Protein 3LOD (pdb70)

Structure (mmCIF, N/CA/C/O backbone):
data_3LOD
#
_entry.id   3LOD
#
_cell.length_a   86.734
_cell.length_b   86.734
_cell.length_c   99.801
_cell.angle_alpha   90.00
_cell.angle_beta   90.00
_cell.angle_gamma   120.00
#
_symmetry.space_group_name_H-M   'P 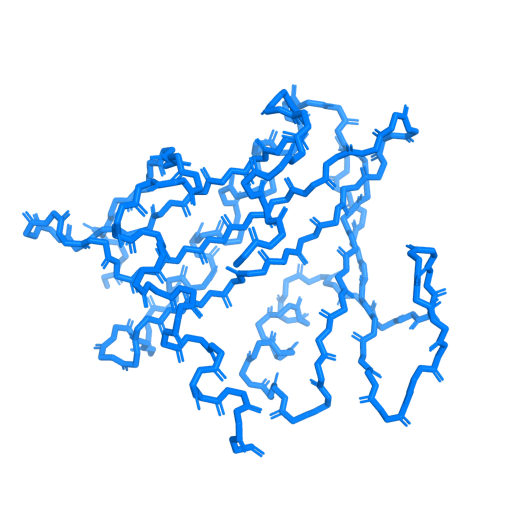61 2 2'
#
loop_
_entity.id
_entity.type
_entity.pdbx_description
1 polymer 'Putative acyl-CoA N-acyltransferase'
2 water water
#
loop_
_atom_site.group_PDB
_atom_site.id
_atom_site.type_symbol
_atom_site.label_atom_id
_atom_site.label_alt_id
_atom_site.label_comp_id
_atom_site.label_asym_id
_atom_site.label_entity_id
_atom_site.label_seq_id
_atom_site.pdbx_PDB_ins_code
_atom_site.Cartn_x
_atom_site.Cartn_y
_atom_site.Cartn_z
_atom_site.occupancy
_atom_site.B_iso_or_equiv
_atom_site.auth_seq_id
_atom_site.auth_comp_id
_atom_site.auth_asym_id
_atom_site.auth_atom_id
_atom_site.pdbx_PDB_model_num
ATOM 1 N N . ASN A 1 1 ? -22.212 22.125 -2.377 1.00 77.36 -1 ASN A N 1
ATOM 2 C CA . ASN A 1 1 ? -21.698 23.354 -3.056 1.00 76.88 -1 ASN A CA 1
ATOM 3 C C . ASN A 1 1 ? -20.218 23.655 -2.679 1.00 74.90 -1 ASN A C 1
ATOM 4 O O . ASN A 1 1 ? -19.870 23.858 -1.495 1.00 75.18 -1 ASN A O 1
ATOM 9 N N . ALA A 1 2 ? -19.361 23.600 -3.706 1.00 71.03 0 ALA A N 1
ATOM 10 C CA . ALA A 1 2 ? -18.116 24.366 -3.752 1.00 66.88 0 ALA A CA 1
ATOM 11 C C . ALA A 1 2 ? -17.997 25.081 -5.140 1.00 63.93 0 ALA A C 1
ATOM 12 O O . ALA A 1 2 ? -16.880 25.309 -5.617 1.00 63.75 0 ALA A O 1
ATOM 14 N N . MET A 1 3 ? -19.152 25.427 -5.762 1.00 59.57 1 MET A N 1
ATOM 15 C CA . MET A 1 3 ? -19.263 26.333 -6.952 1.00 54.88 1 MET A CA 1
ATOM 16 C C . MET A 1 3 ? -19.025 27.848 -6.681 1.00 51.51 1 MET A C 1
ATOM 17 O O . MET A 1 3 ? -19.533 28.735 -7.362 1.00 50.76 1 MET A O 1
ATOM 22 N N . TYR A 1 4 ? -18.249 28.100 -5.642 1.00 47.47 2 TYR A N 1
ATOM 23 C CA . TYR A 1 4 ? -17.476 29.312 -5.440 1.00 43.68 2 TYR A CA 1
ATOM 24 C C . TYR A 1 4 ? -16.262 29.344 -6.370 1.00 42.17 2 TYR A C 1
ATOM 25 O O . TYR A 1 4 ? -15.884 28.327 -6.958 1.00 41.81 2 TYR A O 1
ATOM 34 N N . THR A 1 5 ? -15.599 30.491 -6.448 1.00 39.67 3 THR A N 1
ATOM 35 C CA . THR A 1 5 ? -14.532 30.667 -7.424 1.00 37.26 3 THR A CA 1
ATOM 36 C C . THR A 1 5 ? -13.166 30.911 -6.721 1.00 35.95 3 THR A C 1
ATOM 37 O O . THR A 1 5 ? -13.170 31.328 -5.577 1.00 35.68 3 THR A O 1
ATOM 41 N N . ILE A 1 6 ? -12.022 30.615 -7.360 1.00 33.98 4 ILE A N 1
ATOM 42 C CA . ILE A 1 6 ? -10.667 30.969 -6.824 1.00 32.22 4 ILE A CA 1
ATOM 43 C C . ILE A 1 6 ? -9.840 31.843 -7.763 1.00 31.75 4 ILE A C 1
ATOM 44 O O . ILE A 1 6 ? -9.687 31.523 -8.955 1.00 33.01 4 ILE A O 1
ATOM 49 N N . THR A 1 7 ? -9.284 32.931 -7.255 1.00 30.04 5 THR A N 1
ATOM 50 C CA . THR A 1 7 ? -8.559 33.842 -8.136 1.00 29.10 5 THR A CA 1
ATOM 51 C C . THR A 1 7 ? -7.381 34.392 -7.423 1.00 28.41 5 THR A C 1
ATOM 52 O O . THR A 1 7 ? -7.396 34.456 -6.197 1.00 28.28 5 THR A O 1
ATOM 56 N N . ASP A 1 8 ? -6.400 34.860 -8.181 1.00 27.80 6 ASP A N 1
ATOM 57 C CA . ASP A 1 8 ? -5.299 35.603 -7.603 1.00 28.46 6 ASP A CA 1
ATOM 58 C C . ASP A 1 8 ? -5.870 36.812 -6.852 1.00 27.91 6 ASP A C 1
ATOM 59 O O . ASP A 1 8 ? -6.971 37.264 -7.181 1.00 28.50 6 ASP A O 1
ATOM 64 N N . ILE A 1 9 ? -5.157 37.286 -5.825 1.00 26.96 7 ILE A N 1
ATOM 65 C CA . ILE A 1 9 ? -5.331 38.631 -5.264 1.00 26.57 7 ILE A CA 1
ATOM 66 C C . ILE A 1 9 ? -3.991 39.250 -4.863 1.00 26.98 7 ILE A C 1
ATOM 67 O O . ILE A 1 9 ? -3.087 38.587 -4.352 1.00 26.74 7 ILE A O 1
ATOM 72 N N . ALA A 1 10 ? -3.913 40.555 -5.072 1.00 27.77 8 ALA A N 1
ATOM 73 C CA . ALA A 1 10 ? -2.891 41.416 -4.483 1.00 28.20 8 ALA A CA 1
ATOM 74 C C . ALA 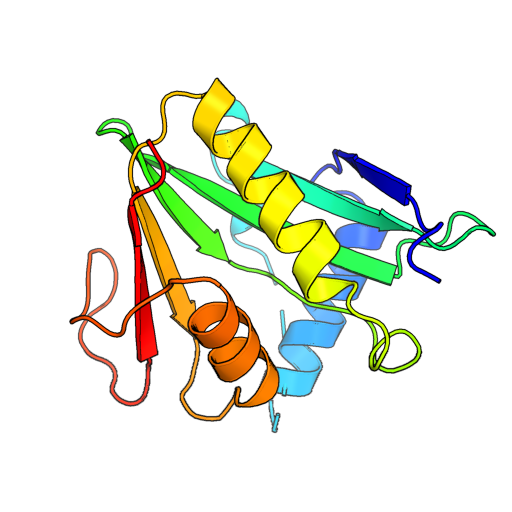A 1 10 ? -3.066 41.384 -2.953 1.00 27.87 8 ALA A C 1
ATOM 75 O O . ALA A 1 10 ? -4.173 41.582 -2.444 1.00 26.99 8 ALA A O 1
ATOM 77 N N . PRO A 1 11 ? -1.986 41.087 -2.214 1.00 28.19 9 PRO A N 1
ATOM 78 C CA . PRO A 1 11 ? -2.047 41.249 -0.759 1.00 28.24 9 PRO A CA 1
ATOM 79 C C . PRO A 1 11 ? -2.344 42.713 -0.349 1.00 29.03 9 PRO A C 1
ATOM 80 O O . PRO A 1 11 ? -2.500 43.000 0.832 1.00 29.56 9 PRO A O 1
ATOM 84 N N . THR A 1 12 ? -2.408 43.630 -1.312 1.00 29.33 10 THR A N 1
ATOM 85 C CA . THR A 1 12 ? -2.660 45.028 -0.990 1.00 29.96 10 THR A CA 1
ATOM 86 C C . THR A 1 12 ? -4.100 45.455 -1.296 1.00 29.80 10 THR A C 1
ATOM 87 O O . THR A 1 12 ? -4.570 46.483 -0.815 1.00 29.41 10 THR A O 1
ATOM 91 N N . ASP A 1 13 ? -4.775 44.639 -2.101 1.00 29.83 11 ASP A N 1
ATOM 92 C CA . ASP A 1 13 ? -6.224 44.655 -2.256 1.00 29.91 11 ASP A CA 1
ATOM 93 C C . ASP A 1 13 ? -6.939 44.867 -0.883 1.00 29.22 11 ASP A C 1
ATOM 94 O O . ASP A 1 13 ? -6.687 44.118 0.130 1.00 28.86 11 ASP A O 1
ATOM 99 N N . ALA A 1 14 ? -7.822 45.882 -0.843 1.00 27.38 12 ALA A N 1
ATOM 100 C CA . ALA A 1 14 ? -8.659 46.115 0.343 1.00 26.06 12 ALA A CA 1
ATOM 101 C C . ALA A 1 14 ? -9.442 44.870 0.823 1.00 25.38 12 ALA A C 1
ATOM 102 O O . ALA A 1 14 ? -9.677 44.657 2.029 1.00 24.38 12 ALA A O 1
ATOM 104 N N . GLU A 1 15 ? -9.865 44.048 -0.120 1.00 25.16 13 GLU A N 1
ATOM 105 C CA . GLU A 1 15 ? -10.610 42.853 0.225 1.00 25.98 13 GLU A CA 1
ATOM 106 C C . GLU A 1 15 ? -9.730 41.835 0.971 1.00 25.23 13 GLU A C 1
ATOM 107 O O . GLU A 1 15 ? -10.221 41.096 1.846 1.00 25.53 13 GLU A O 1
ATOM 113 N N . PHE A 1 16 ? -8.435 41.813 0.641 1.00 24.08 14 PHE A N 1
ATOM 114 C CA . PHE A 1 16 ? -7.492 40.860 1.255 1.00 22.52 14 PHE A CA 1
ATOM 115 C C . PHE A 1 16 ? -7.223 41.310 2.657 1.00 21.84 14 PHE A C 1
ATOM 116 O O . PHE A 1 16 ? -7.321 40.522 3.622 1.00 20.85 14 PHE A O 1
ATOM 124 N N . ILE A 1 17 ? -6.930 42.609 2.747 1.00 20.62 15 ILE A N 1
ATOM 125 C CA . ILE A 1 17 ? -6.686 43.246 4.009 1.00 19.28 15 ILE A CA 1
ATOM 126 C C . ILE A 1 17 ? -7.854 43.033 4.938 1.00 18.77 15 ILE A C 1
ATOM 127 O O . ILE A 1 17 ? -7.643 42.739 6.112 1.00 19.56 15 ILE A O 1
ATOM 132 N N . ALA A 1 18 ? -9.070 43.075 4.425 1.00 17.62 16 ALA A N 1
ATOM 133 C CA . ALA A 1 18 ? -10.258 42.886 5.304 1.00 17.34 16 ALA A CA 1
ATOM 134 C C . ALA A 1 18 ? -10.374 41.482 5.883 1.00 17.82 16 ALA A C 1
ATOM 135 O O . ALA A 1 18 ? -10.650 41.304 7.105 1.00 18.24 16 ALA A O 1
ATOM 137 N N . LEU A 1 19 ? -10.131 40.463 5.055 1.00 17.95 17 LEU A N 1
ATOM 138 C CA . LEU A 1 19 ? -10.118 39.064 5.567 1.00 17.37 17 LEU A CA 1
ATOM 139 C C . LEU A 1 19 ? -9.007 38.819 6.628 1.00 17.98 17 LEU A C 1
ATOM 140 O O . LEU A 1 19 ? -9.256 38.357 7.724 1.00 18.37 17 LEU A O 1
ATOM 145 N N . ILE A 1 20 ? -7.796 39.199 6.282 1.00 17.82 18 ILE A N 1
ATOM 146 C CA . ILE A 1 20 ? -6.667 39.234 7.163 1.00 19.09 18 ILE A CA 1
ATOM 147 C C . ILE A 1 20 ? -6.970 39.962 8.497 1.00 19.03 18 ILE A C 1
ATOM 148 O O . ILE A 1 20 ? -6.712 39.434 9.573 1.00 18.71 18 ILE A O 1
ATOM 153 N N . ALA A 1 21 ? -7.526 41.166 8.422 1.00 19.01 19 ALA A N 1
ATOM 154 C CA . ALA A 1 21 ? -7.911 41.914 9.619 1.00 18.23 19 ALA A CA 1
ATOM 155 C C . ALA A 1 21 ? -8.906 41.101 10.465 1.00 18.67 19 ALA A C 1
ATOM 156 O O . ALA A 1 21 ? -8.731 41.002 11.698 1.00 18.64 19 ALA A O 1
ATOM 158 N N . ALA A 1 22 ? -9.921 40.516 9.827 1.00 18.72 20 ALA A N 1
ATOM 159 C CA . ALA A 1 22 ? -10.893 39.662 10.550 1.00 20.41 20 ALA A CA 1
ATOM 160 C C . ALA A 1 22 ? -10.177 38.440 11.168 1.00 22.09 20 ALA A C 1
ATOM 161 O O . ALA A 1 22 ? -10.461 38.078 12.304 1.00 23.60 20 ALA A O 1
ATOM 163 N N . LEU A 1 23 ? -9.289 37.797 10.413 1.00 23.45 21 LEU A N 1
ATOM 164 C CA . LEU A 1 23 ? -8.458 36.687 10.930 1.00 26.73 21 LEU A CA 1
ATOM 165 C C . LEU A 1 23 ? -7.776 37.113 12.229 1.00 29.92 21 LEU A C 1
ATOM 166 O O . LEU A 1 23 ? -7.918 36.418 13.240 1.00 31.51 21 LEU A O 1
ATOM 171 N N . ASP A 1 24 ? -7.067 38.252 12.200 1.00 31.72 22 ASP A N 1
ATOM 172 C CA . ASP A 1 24 ? -6.286 38.717 13.313 1.00 34.51 22 ASP A CA 1
ATOM 173 C C . ASP A 1 24 ? -7.181 39.133 14.465 1.00 36.46 22 ASP A C 1
ATOM 174 O O . ASP A 1 24 ? -6.749 39.032 15.628 1.00 35.82 22 ASP A O 1
ATOM 179 N N . ALA A 1 25 ? -8.392 39.620 14.149 1.00 38.89 23 ALA A N 1
ATOM 180 C CA . ALA A 1 25 ? -9.337 40.076 15.195 1.00 42.67 23 ALA A CA 1
ATOM 181 C C . ALA A 1 25 ? -9.868 38.870 15.937 1.00 45.54 23 ALA A C 1
ATOM 182 O O . ALA A 1 25 ? -9.989 38.899 17.165 1.00 46.07 23 ALA A O 1
ATOM 184 N N . TRP A 1 26 ? -10.173 37.811 15.193 1.00 49.21 24 TRP A N 1
ATOM 185 C CA . TRP A 1 26 ? -10.412 36.540 15.831 1.00 53.68 24 TRP A CA 1
ATOM 186 C C . TRP A 1 26 ? -9.192 35.957 16.648 1.00 55.77 24 TRP A C 1
ATOM 187 O O . TRP A 1 26 ? -9.329 35.748 17.868 1.00 55.98 24 TRP A O 1
ATOM 198 N N . GLN A 1 27 ? -8.017 35.734 16.048 1.00 58.05 25 GLN A N 1
ATOM 199 C CA . GLN A 1 27 ? -6.823 35.316 16.859 1.00 60.87 25 GLN A CA 1
ATOM 200 C C . GLN A 1 27 ? -6.578 36.065 18.193 1.00 63.90 25 GLN A C 1
ATOM 201 O O . GLN A 1 27 ? -5.707 35.666 18.962 1.00 64.67 25 GLN A O 1
ATOM 207 N N . GLU A 1 28 ? -7.311 37.156 18.445 1.00 67.72 26 GLU A N 1
ATOM 208 C CA . GLU A 1 28 ? -7.200 37.950 19.694 1.00 71.26 26 GLU A CA 1
ATOM 209 C C . GLU A 1 28 ? -7.932 37.249 20.864 1.00 73.44 26 GLU A C 1
ATOM 210 O O . GLU A 1 28 ? -7.635 37.519 22.044 1.00 73.66 26 GLU A O 1
ATOM 216 N N . THR A 1 29 ? -8.897 36.375 20.509 1.00 76.34 27 THR A N 1
ATOM 217 C CA . THR A 1 29 ? -9.372 35.238 21.362 1.00 78.21 27 THR A CA 1
ATOM 218 C C . THR A 1 29 ? -8.277 34.115 21.427 1.00 79.46 27 THR A C 1
ATOM 219 O O . THR A 1 29 ? -7.590 33.899 22.449 1.00 80.75 27 THR A O 1
ATOM 223 N N . LEU A 1 39 ? -0.516 43.201 7.655 1.00 84.31 37 LEU A N 1
ATOM 224 C CA . LEU A 1 39 ? 0.704 44.026 7.531 1.00 84.36 37 LEU A CA 1
ATOM 225 C C . LEU A 1 39 ? 1.895 43.382 6.663 1.00 83.09 37 LEU A C 1
ATOM 226 O O . LEU A 1 39 ? 2.036 43.704 5.444 1.00 83.13 37 LEU A O 1
ATOM 231 N N . ASP A 1 40 ? 2.700 42.472 7.260 1.00 80.34 38 ASP A N 1
ATOM 232 C CA . ASP A 1 40 ? 3.969 41.965 6.636 1.00 77.52 38 ASP A CA 1
ATOM 233 C C . ASP A 1 40 ? 3.928 41.438 5.157 1.00 73.90 38 ASP A C 1
ATOM 234 O O . ASP A 1 40 ? 4.925 41.550 4.459 1.00 74.44 38 ASP A O 1
ATOM 239 N N . LEU A 1 41 ? 2.836 40.877 4.654 1.00 68.97 39 LEU A N 1
ATOM 240 C CA . LEU A 1 41 ? 2.923 40.300 3.296 1.00 63.91 39 LEU A CA 1
ATOM 241 C C . LEU A 1 41 ? 3.147 41.308 2.177 1.00 61.38 39 LEU A C 1
ATOM 242 O O . LEU A 1 41 ? 3.671 40.964 1.122 1.00 60.73 39 LEU A O 1
ATOM 247 N N . SER A 1 42 ? 2.740 42.549 2.402 1.00 58.57 40 SER A N 1
ATOM 248 C CA . SER A 1 42 ? 2.812 43.570 1.363 1.00 55.53 40 SER A CA 1
ATOM 249 C C . SER A 1 42 ? 4.239 43.969 1.024 1.00 53.64 40 SER A C 1
ATOM 250 O O . SER A 1 42 ? 4.507 44.319 -0.117 1.00 52.90 40 SER A O 1
ATOM 253 N N . GLN A 1 43 ? 5.147 43.891 2.002 1.00 51.57 41 GLN A N 1
ATOM 254 C CA . GLN A 1 43 ? 6.548 44.354 1.854 1.00 49.84 41 GLN A CA 1
ATOM 255 C C . GLN A 1 43 ? 7.396 43.485 0.957 1.00 48.80 41 GLN A C 1
ATOM 256 O O . GLN A 1 43 ? 8.292 43.974 0.280 1.00 48.99 41 GLN A O 1
ATOM 262 N N . LEU A 1 44 ? 7.136 42.183 0.989 1.00 47.63 42 LEU A N 1
ATOM 263 C CA . LEU A 1 44 ? 8.036 41.190 0.409 1.00 46.26 42 LEU A CA 1
ATOM 264 C C . LEU A 1 44 ? 8.149 41.324 -1.102 1.00 45.46 42 LEU A C 1
ATOM 265 O O . LEU A 1 44 ? 7.217 41.814 -1.758 1.00 45.30 42 LEU A O 1
ATOM 270 N N . PRO A 1 45 ? 9.305 40.918 -1.658 1.00 44.57 43 PRO A N 1
ATOM 271 C CA . PRO A 1 45 ? 9.370 40.701 -3.114 1.00 44.00 43 PRO A CA 1
ATOM 272 C C . PRO A 1 45 ? 8.155 39.880 -3.645 1.00 43.25 43 PRO A C 1
ATOM 273 O O . PRO A 1 45 ? 7.951 38.724 -3.256 1.00 43.55 43 PRO A O 1
ATOM 277 N N . PRO A 1 46 ? 7.337 40.497 -4.509 1.00 42.44 44 PRO A N 1
ATOM 278 C CA . PRO A 1 46 ? 6.066 39.997 -5.063 1.00 41.61 44 PRO A CA 1
ATOM 279 C C . PRO A 1 46 ? 6.117 38.690 -5.860 1.00 40.71 44 PRO A C 1
ATOM 280 O O . PRO A 1 46 ? 5.117 37.991 -5.923 1.00 40.70 44 PRO A O 1
ATOM 284 N N . GLN A 1 47 ? 7.243 38.380 -6.499 1.00 39.77 45 GLN A N 1
ATOM 285 C CA . GLN A 1 47 ? 7.422 37.083 -7.147 1.00 38.93 45 GLN A CA 1
ATOM 286 C C . GLN A 1 47 ? 7.340 35.987 -6.080 1.00 37.49 45 GLN A C 1
ATOM 287 O O . GLN A 1 47 ? 6.867 34.887 -6.352 1.00 37.35 45 GLN A O 1
ATOM 293 N N . THR A 1 48 ? 7.809 36.302 -4.871 1.00 35.09 46 THR A N 1
ATOM 294 C CA . THR A 1 48 ? 7.972 35.314 -3.842 1.00 32.58 46 THR A CA 1
ATOM 295 C C . THR A 1 48 ? 6.683 35.045 -3.083 1.00 31.41 46 THR A C 1
ATOM 296 O O . THR A 1 48 ? 6.668 34.208 -2.186 1.00 31.87 46 THR A O 1
ATOM 300 N N . VAL A 1 49 ? 5.595 35.716 -3.443 1.00 28.88 47 VAL A N 1
ATOM 301 C CA . VAL A 1 49 ? 4.342 35.528 -2.724 1.00 26.74 47 VAL A CA 1
ATOM 302 C C . VAL A 1 49 ? 3.228 35.026 -3.640 1.00 25.47 47 VAL A C 1
ATOM 303 O O . VAL A 1 49 ? 2.959 35.634 -4.682 1.00 25.10 47 VAL A O 1
ATOM 307 N N . ILE A 1 50 ? 2.608 33.903 -3.275 1.00 23.51 48 ILE A N 1
ATOM 308 C CA . ILE A 1 50 ? 1.368 33.471 -3.915 1.00 21.80 48 ILE A CA 1
ATOM 309 C C . ILE A 1 50 ? 0.237 33.792 -2.957 1.00 22.38 48 ILE A C 1
ATOM 310 O O . ILE A 1 50 ? 0.294 33.429 -1.762 1.00 22.37 48 ILE A O 1
ATOM 315 N N . ALA A 1 51 ? -0.800 34.424 -3.488 1.00 21.63 49 ALA A N 1
ATOM 316 C CA . ALA A 1 51 ? -1.928 34.821 -2.701 1.00 21.72 49 ALA A CA 1
ATOM 317 C C . ALA A 1 51 ? -3.176 34.584 -3.532 1.00 21.94 49 ALA A C 1
ATOM 318 O O . ALA A 1 51 ? -3.257 35.004 -4.708 1.00 22.18 49 ALA A O 1
ATOM 320 N N . LEU A 1 52 ? -4.155 33.944 -2.909 1.00 21.06 50 LEU A N 1
ATOM 321 C CA . LEU A 1 52 ? -5.416 33.561 -3.574 1.00 20.32 50 LEU A CA 1
ATOM 322 C C . LEU A 1 52 ? -6.651 33.918 -2.743 1.00 19.15 50 LEU A C 1
ATOM 323 O O . LEU A 1 52 ? -6.559 34.011 -1.506 1.00 19.05 50 LEU A O 1
ATOM 328 N N . ALA A 1 53 ? -7.799 34.064 -3.405 1.00 18.53 51 ALA A N 1
ATOM 329 C CA . ALA A 1 53 ? -9.092 34.321 -2.709 1.00 18.72 51 ALA A CA 1
ATOM 330 C C . ALA A 1 53 ? -10.177 33.370 -3.171 1.00 19.25 51 ALA A C 1
ATOM 331 O O . ALA A 1 53 ? -10.147 32.913 -4.316 1.00 19.33 51 ALA A O 1
ATOM 333 N N . ILE A 1 54 ? -11.133 33.065 -2.293 1.00 20.58 52 ILE A N 1
ATOM 334 C CA . ILE A 1 54 ? -12.351 32.367 -2.706 1.00 21.79 52 ILE A CA 1
ATOM 335 C C . ILE A 1 54 ? -13.516 33.300 -2.655 1.00 21.98 52 ILE A C 1
ATOM 336 O O . ILE A 1 54 ? -13.733 34.019 -1.671 1.00 23.23 52 ILE A O 1
ATOM 341 N N . ARG A 1 55 ? -14.314 33.234 -3.704 1.00 22.85 53 ARG A N 1
ATOM 342 C CA . ARG A 1 55 ? -15.349 34.192 -3.951 1.00 22.41 53 ARG A CA 1
ATOM 343 C C . ARG A 1 55 ? -16.639 33.454 -4.040 1.00 22.64 53 ARG A C 1
ATOM 344 O O . ARG A 1 55 ? -16.716 32.363 -4.596 1.00 21.24 53 ARG A O 1
ATOM 352 N N . SER A 1 56 ? -17.653 34.074 -3.471 1.00 24.18 54 SER A N 1
ATOM 353 C CA . SER A 1 56 ? -18.994 33.596 -3.571 1.00 26.66 54 SER A CA 1
ATOM 354 C C . SER A 1 56 ? -19.428 33.633 -5.052 1.00 28.31 54 SER A C 1
ATOM 355 O O . SER A 1 56 ? -18.661 34.102 -5.921 1.00 28.19 54 SER A O 1
ATOM 358 N N . PRO A 1 57 ? -20.616 33.074 -5.361 1.00 30.00 55 PRO A N 1
ATOM 359 C CA . PRO A 1 57 ? -21.108 33.342 -6.714 1.00 31.13 55 PRO A CA 1
ATOM 360 C C . PRO A 1 57 ? -21.469 34.829 -6.973 1.00 32.12 55 PRO A C 1
ATOM 361 O O . PRO A 1 57 ? -21.310 35.272 -8.115 1.00 31.54 55 PRO A O 1
ATOM 365 N N . GLN A 1 58 ? -21.881 35.587 -5.937 1.00 33.36 56 GLN A N 1
ATOM 366 C CA . GLN A 1 58 ? -21.977 37.079 -6.034 1.00 34.88 56 GLN A CA 1
ATOM 367 C C . GLN A 1 58 ? -20.663 37.691 -6.543 1.00 35.07 56 GLN A C 1
ATOM 368 O O . GLN A 1 58 ? -20.680 38.569 -7.419 1.00 35.23 56 GLN A O 1
ATOM 374 N N . GLY A 1 59 ? -19.539 37.218 -5.992 1.00 34.82 57 GLY A N 1
ATOM 375 C CA . GLY A 1 59 ? -18.191 37.649 -6.400 1.00 34.46 57 GLY A CA 1
ATOM 376 C C . GLY A 1 59 ? -17.412 38.222 -5.231 1.00 34.41 57 GLY A C 1
ATOM 377 O O . GLY A 1 59 ? -16.266 38.635 -5.384 1.00 34.61 57 GLY A O 1
ATOM 378 N N . GLU A 1 60 ? -18.070 38.233 -4.073 1.00 33.97 58 GLU A N 1
ATOM 379 C CA . GLU A 1 60 ? -17.544 38.603 -2.759 1.00 34.06 58 GLU A CA 1
ATOM 380 C C . GLU A 1 60 ? -16.357 37.688 -2.288 1.00 33.02 58 GLU A C 1
ATOM 381 O O . GLU A 1 60 ? -16.517 36.461 -2.151 1.00 32.89 58 GLU A O 1
ATOM 387 N N . ALA A 1 61 ? -15.177 38.274 -2.042 1.00 31.32 59 ALA A N 1
ATOM 388 C CA . ALA A 1 61 ? -14.065 37.531 -1.433 1.00 29.21 59 ALA A CA 1
ATOM 389 C C . ALA A 1 61 ? -14.476 37.139 -0.035 1.00 29.00 59 ALA A C 1
ATOM 390 O O . ALA A 1 61 ? -14.920 37.953 0.763 1.00 28.97 59 ALA A O 1
ATOM 392 N N . VAL A 1 62 ? -14.325 35.864 0.260 1.00 28.35 60 VAL A N 1
ATOM 393 C CA . VAL A 1 62 ? -15.087 35.247 1.324 1.00 26.38 60 VAL A CA 1
ATOM 394 C C . VAL A 1 62 ? -14.071 34.403 2.098 1.00 25.19 60 VAL A C 1
ATOM 395 O O . VAL A 1 62 ? -14.356 33.894 3.168 1.00 26.07 60 VAL A O 1
ATOM 399 N N . GLY A 1 63 ? -12.860 34.319 1.561 1.00 22.54 61 GLY A N 1
ATOM 400 C CA . GLY A 1 63 ? -11.773 33.541 2.160 1.00 19.90 61 GLY A CA 1
ATOM 401 C C . GLY A 1 63 ? -10.464 33.835 1.427 1.00 18.33 61 GLY A C 1
ATOM 402 O O . GLY A 1 63 ? -10.473 34.371 0.313 1.00 17.81 61 GLY A O 1
ATOM 403 N N . CYS A 1 64 ? -9.325 33.539 2.036 1.00 17.22 62 CYS A N 1
ATOM 404 C CA . CYS A 1 64 ? -8.081 33.732 1.303 1.00 17.69 62 CYS A CA 1
ATOM 405 C C . CYS A 1 64 ? -6.958 32.983 1.925 1.00 17.09 62 CYS A C 1
ATOM 406 O O . CYS A 1 64 ? -7.132 32.435 3.039 1.00 18.31 62 CYS A O 1
ATOM 409 N N . GLY A 1 65 ? -5.801 32.967 1.245 1.00 15.98 63 GLY A N 1
ATOM 410 C CA . GLY A 1 65 ? -4.593 32.399 1.854 1.00 15.16 63 GLY A CA 1
ATOM 411 C C . GLY A 1 65 ? -3.390 32.669 0.977 1.00 16.27 63 GLY A C 1
ATOM 412 O O . GLY A 1 65 ? -3.519 33.166 -0.156 1.00 15.56 63 GLY A O 1
ATOM 413 N N . ALA A 1 66 ? -2.211 32.333 1.487 1.00 16.35 64 ALA A N 1
ATOM 414 C CA . ALA A 1 66 ? -0.991 32.735 0.808 1.00 17.52 64 ALA A CA 1
ATOM 415 C C . ALA A 1 66 ? 0.176 31.824 1.144 1.00 18.27 64 ALA A C 1
ATOM 416 O O . ALA A 1 66 ? 0.200 31.149 2.224 1.00 20.05 64 ALA A O 1
ATOM 418 N N . ILE A 1 67 ? 1.121 31.788 0.215 1.00 17.92 65 ILE A N 1
ATOM 419 C CA . ILE A 1 67 ? 2.327 31.000 0.381 1.00 18.70 65 ILE A CA 1
ATOM 420 C C . ILE A 1 67 ? 3.480 31.905 0.047 1.00 19.10 65 ILE A C 1
ATOM 421 O O . ILE A 1 67 ? 3.476 32.572 -1.003 1.00 20.23 65 ILE A O 1
ATOM 426 N N . VAL A 1 68 ? 4.461 31.924 0.940 1.00 19.91 66 VAL A N 1
ATOM 427 C CA . VAL A 1 68 ? 5.713 32.643 0.732 1.00 19.23 66 VAL A CA 1
ATOM 428 C C . VAL A 1 68 ? 6.761 31.615 0.383 1.00 20.40 66 VAL A C 1
ATOM 429 O O . VAL A 1 68 ? 7.026 30.719 1.211 1.00 20.80 66 VAL A O 1
ATOM 433 N N . LEU A 1 69 ? 7.342 31.735 -0.827 1.00 21.22 67 LEU A N 1
ATOM 434 C CA . LEU A 1 69 ? 8.363 30.815 -1.363 1.00 21.40 67 LEU A CA 1
ATOM 435 C C . LEU A 1 69 ? 9.824 31.216 -1.126 1.00 23.12 67 LEU A C 1
ATOM 436 O O . LEU A 1 69 ? 10.216 32.356 -1.343 1.00 23.80 67 LEU A O 1
ATOM 441 N N . SER A 1 70 ? 10.653 30.238 -0.765 1.00 24.65 68 SER A N 1
ATOM 442 C CA . SER A 1 70 ? 12.044 30.467 -0.466 1.00 25.67 68 SER A CA 1
ATOM 443 C C . SER A 1 70 ? 12.849 30.003 -1.667 1.00 25.78 68 SER A C 1
ATOM 444 O O . SER A 1 70 ? 12.330 29.308 -2.550 1.00 24.65 68 SER A O 1
ATOM 447 N N . GLU A 1 71 ? 14.124 30.363 -1.709 1.00 25.74 69 GLU A N 1
ATOM 448 C CA . GLU A 1 71 ? 14.897 29.971 -2.876 1.00 25.98 69 GLU A CA 1
ATOM 449 C C . GLU A 1 71 ? 15.350 28.496 -2.839 1.00 25.13 69 GLU A C 1
ATOM 450 O O . GLU A 1 71 ? 15.815 27.982 -3.842 1.00 25.01 69 GLU A O 1
ATOM 456 N N . GLU A 1 72 ? 15.167 27.799 -1.721 1.00 24.09 70 GLU A N 1
ATOM 457 C CA . GLU A 1 72 ? 15.458 26.359 -1.734 1.00 23.14 70 GLU A CA 1
ATOM 458 C C . GLU A 1 72 ? 14.238 25.444 -1.983 1.00 22.59 70 GLU A C 1
ATOM 459 O O . GLU A 1 72 ? 14.303 24.234 -1.709 1.00 20.64 70 GLU A O 1
ATOM 465 N N . GLY A 1 73 ? 13.139 26.012 -2.502 1.00 21.71 71 GLY A N 1
ATOM 466 C CA . GLY A 1 73 ? 11.973 25.205 -2.830 1.00 21.75 71 GLY A CA 1
ATOM 467 C C . GLY A 1 73 ? 11.006 24.883 -1.689 1.00 23.64 71 GLY A C 1
ATOM 468 O O . GLY A 1 73 ? 10.027 24.135 -1.905 1.00 25.15 71 GLY A O 1
ATOM 469 N N . PHE A 1 74 ? 11.253 25.410 -0.484 1.00 22.84 72 PHE A N 1
ATOM 470 C CA . PHE A 1 74 ? 10.226 25.436 0.560 1.00 23.43 72 PHE A CA 1
ATOM 471 C C . PHE A 1 74 ? 9.267 26.602 0.323 1.00 23.61 72 PHE A C 1
ATOM 472 O O . PHE A 1 74 ? 9.605 27.572 -0.349 1.00 24.71 72 PHE A O 1
ATOM 480 N N . GLY A 1 75 ? 8.058 26.459 0.836 1.00 22.99 73 GLY A N 1
ATOM 481 C CA . GLY A 1 75 ? 7.015 27.455 0.738 1.00 21.48 73 GLY A CA 1
ATOM 482 C C . GLY A 1 75 ? 6.435 27.514 2.145 1.00 21.11 73 GLY A C 1
ATOM 483 O O . GLY A 1 75 ? 6.290 26.468 2.826 1.00 21.05 73 GLY A O 1
ATOM 484 N N . GLU A 1 76 ? 6.143 28.716 2.626 1.00 19.35 74 GLU A N 1
ATOM 485 C CA . GLU A 1 76 ? 5.441 28.771 3.871 1.00 18.86 74 GLU A CA 1
ATOM 486 C C . GLU A 1 76 ? 4.005 29.232 3.604 1.00 18.85 74 GLU A C 1
ATOM 487 O O . GLU A 1 76 ? 3.802 30.295 2.979 1.00 19.68 74 GLU A O 1
ATOM 493 N N . MET A 1 77 ? 3.041 28.448 4.081 1.00 18.28 75 MET A N 1
ATOM 494 C CA . MET A 1 77 ? 1.577 28.760 4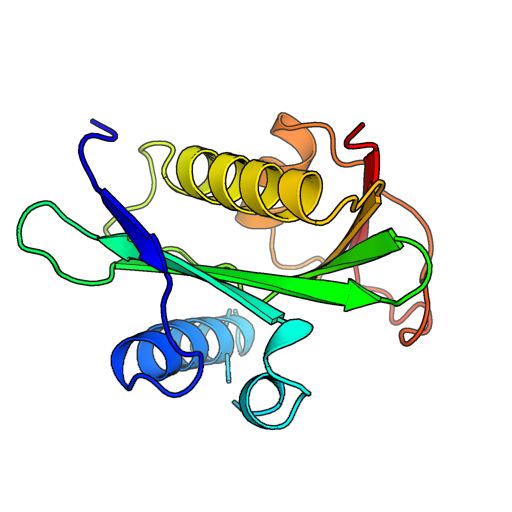.019 1.00 18.46 75 MET A CA 1
ATOM 495 C C . MET A 1 77 ? 1.118 29.582 5.226 1.00 20.04 75 MET A C 1
ATOM 496 O O . MET A 1 77 ? 1.363 29.238 6.411 1.00 19.64 75 MET A O 1
ATOM 501 N N . LYS A 1 78 ? 0.451 30.697 4.933 1.00 20.64 76 LYS A N 1
ATOM 502 C CA . LYS A 1 78 ? 0.054 31.566 6.007 1.00 20.24 76 LYS A CA 1
ATOM 503 C C . LYS A 1 78 ? -1.110 32.410 5.550 1.00 22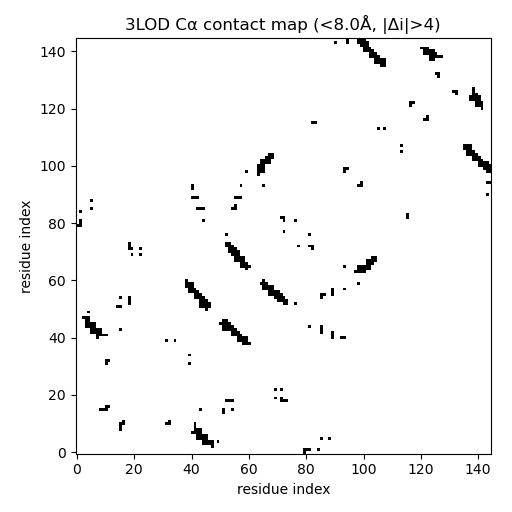.05 76 LYS A C 1
ATOM 504 O O . LYS A 1 78 ? -1.499 32.417 4.337 1.00 21.57 76 LYS A O 1
ATOM 510 N N . ARG A 1 79 ? -1.677 33.102 6.529 1.00 21.92 77 ARG A N 1
ATOM 511 C CA . ARG A 1 79 ? -2.806 33.982 6.316 1.00 22.79 77 ARG A CA 1
ATOM 512 C C . ARG A 1 79 ? -3.984 33.325 5.692 1.00 22.42 77 ARG A C 1
ATOM 513 O O . ARG A 1 79 ? -4.649 33.950 4.880 1.00 24.31 77 ARG A O 1
ATOM 521 N N . VAL A 1 80 ? -4.289 32.105 6.094 1.00 22.45 78 VAL A N 1
ATOM 522 C CA . VAL A 1 80 ? -5.467 31.379 5.628 1.00 22.28 78 VAL A CA 1
ATOM 523 C C . VAL A 1 80 ? -6.677 31.663 6.495 1.00 22.79 78 VAL A C 1
ATOM 524 O O . VAL A 1 80 ? -6.629 31.506 7.731 1.00 25.60 78 VAL A O 1
ATOM 528 N N . TYR A 1 81 ? -7.798 32.009 5.887 1.00 22.10 79 TYR A N 1
ATOM 529 C CA . TYR A 1 81 ? -9.013 32.314 6.654 1.00 19.83 79 TYR A CA 1
ATOM 530 C C . TYR A 1 81 ? -10.181 32.139 5.722 1.00 21.03 79 TYR A C 1
ATOM 531 O O . TYR A 1 81 ? -10.063 32.475 4.520 1.00 21.66 79 TYR A O 1
ATOM 540 N N . ILE A 1 82 ? -11.298 31.647 6.260 1.00 21.27 80 ILE A N 1
ATOM 541 C CA . ILE A 1 82 ? -12.593 31.563 5.560 1.00 20.63 80 ILE A CA 1
ATOM 542 C C . ILE A 1 82 ? -13.602 32.248 6.458 1.00 21.07 80 ILE A C 1
ATOM 543 O O . ILE A 1 82 ? -13.723 31.888 7.655 1.00 18.67 80 ILE A O 1
ATOM 548 N N . ASP A 1 83 ? -14.314 33.241 5.907 1.00 21.92 81 ASP A N 1
ATOM 549 C CA . ASP A 1 83 ? -15.385 33.888 6.624 1.00 23.10 81 ASP A CA 1
ATOM 550 C C . ASP A 1 83 ? -16.390 32.904 7.193 1.00 24.54 81 ASP A C 1
ATOM 551 O O . ASP A 1 83 ? -17.020 32.176 6.433 1.00 24.42 81 ASP A O 1
ATOM 556 N N . PRO A 1 84 ? -16.609 32.941 8.514 1.00 25.86 82 PRO A N 1
ATOM 557 C CA . PRO A 1 84 ? -17.531 32.116 9.314 1.00 26.92 82 PRO A CA 1
ATOM 558 C C . PRO A 1 84 ? -18.873 31.711 8.656 1.00 27.65 82 PRO A C 1
ATOM 559 O O . PRO A 1 84 ? -19.419 30.602 8.922 1.00 27.55 82 PRO A O 1
ATOM 563 N N . GLN A 1 85 ? -19.408 32.577 7.811 1.00 28.03 83 GLN A N 1
ATOM 564 C CA . GLN A 1 85 ? -20.708 32.271 7.235 1.00 28.74 83 GLN A CA 1
ATOM 565 C C . GLN A 1 85 ? -20.577 31.327 6.068 1.00 27.60 83 GLN A C 1
ATOM 566 O O . GLN A 1 85 ? -21.600 30.833 5.579 1.00 27.88 83 GLN A O 1
ATOM 572 N N . HIS A 1 86 ? -19.343 31.056 5.641 1.00 25.20 84 HIS A N 1
ATOM 573 C CA . HIS A 1 86 ? -19.127 30.216 4.478 1.00 24.54 84 HIS A CA 1
ATOM 574 C C . HIS A 1 86 ? -18.474 28.871 4.783 1.00 24.69 84 HIS A C 1
ATOM 575 O O . HIS A 1 86 ? -18.285 28.029 3.891 1.00 25.56 84 HIS A O 1
ATOM 582 N N . ARG A 1 87 ? -18.199 28.655 6.069 1.00 24.09 85 ARG A N 1
ATOM 583 C CA . ARG A 1 87 ? -17.691 27.389 6.584 1.00 23.13 85 ARG A CA 1
ATOM 584 C C . ARG A 1 87 ? -18.733 26.266 6.556 1.00 22.85 85 ARG A C 1
ATOM 585 O O . ARG A 1 87 ? -19.922 26.517 6.321 1.00 23.17 85 ARG A O 1
ATOM 593 N N . GLY A 1 88 ? -18.294 25.029 6.791 1.00 22.07 86 GLY A N 1
ATOM 594 C CA . GLY A 1 88 ? -19.189 23.881 6.821 1.00 21.54 86 GLY A CA 1
ATOM 595 C C . GLY A 1 88 ? -19.383 23.203 5.472 1.00 21.91 86 GLY A C 1
ATOM 596 O O . GLY A 1 88 ? -20.216 22.272 5.348 1.00 21.87 86 GLY A O 1
ATOM 597 N N . GLN A 1 89 ? -18.631 23.664 4.464 1.00 21.98 87 GLN A N 1
ATOM 598 C CA . GLN A 1 89 ? -18.822 23.196 3.078 1.00 22.61 87 GLN A CA 1
ATOM 599 C C . GLN A 1 89 ? -17.544 23.101 2.262 1.00 22.81 87 GLN A C 1
ATOM 600 O O . GLN A 1 89 ? -17.569 23.300 1.039 1.00 23.72 87 GLN A O 1
ATOM 606 N N . GLN A 1 90 ? -16.435 22.808 2.949 1.00 22.43 88 GLN A N 1
ATOM 607 C CA . GLN A 1 90 ? -15.213 22.343 2.309 1.00 22.88 88 GLN A CA 1
ATOM 608 C C . GLN A 1 90 ? -14.438 23.382 1.508 1.00 23.48 88 GLN A C 1
ATOM 609 O O . GLN A 1 90 ? -13.619 23.011 0.694 1.00 24.90 88 GLN A O 1
ATOM 615 N N . LEU A 1 91 ? -14.640 24.667 1.766 1.00 23.65 89 LEU A N 1
ATOM 616 C CA . LEU A 1 91 ? -13.915 25.713 1.040 1.00 23.10 89 LEU A CA 1
ATOM 617 C C . LEU A 1 91 ? -12.440 25.729 1.403 1.00 23.87 89 LEU A C 1
ATOM 618 O O . LEU A 1 91 ? -11.589 26.091 0.569 1.00 23.19 89 LEU A O 1
ATOM 623 N N . GLY A 1 92 ? -12.140 25.402 2.663 1.00 25.37 90 GLY A N 1
ATOM 624 C CA . GLY A 1 92 ? -10.743 25.410 3.127 1.00 26.15 90 GLY A CA 1
ATOM 625 C C . GLY A 1 92 ? -9.973 24.476 2.210 1.00 27.03 90 GLY A C 1
ATOM 626 O O . GLY A 1 92 ? -8.910 24.831 1.651 1.00 28.17 90 GLY A O 1
ATOM 627 N N . GLU A 1 93 ? -10.580 23.312 2.013 1.00 26.64 91 GLU A N 1
ATOM 628 C CA . GLU A 1 93 ? -10.121 22.267 1.115 1.00 27.04 91 GLU A CA 1
ATOM 629 C C . GLU A 1 93 ? -9.915 22.749 -0.281 1.00 26.09 91 GLU A C 1
ATOM 630 O O . GLU A 1 93 ? -8.917 22.429 -0.894 1.00 27.45 91 GLU A O 1
ATOM 636 N N . LYS A 1 94 ? -10.885 23.461 -0.814 1.00 25.20 92 LYS A N 1
ATOM 637 C CA . LYS A 1 94 ? -10.802 23.905 -2.186 1.00 25.42 92 LYS A CA 1
ATOM 638 C C . LYS A 1 94 ? -9.621 24.848 -2.353 1.00 24.25 92 LYS A C 1
ATOM 639 O O . LYS A 1 94 ? -8.796 24.656 -3.258 1.00 24.26 92 LYS A O 1
ATOM 645 N N . LEU A 1 95 ? -9.516 25.797 -1.423 1.00 23.01 93 LEU A N 1
ATOM 646 C CA . LEU A 1 95 ? -8.448 26.803 -1.384 1.00 23.09 93 LEU A CA 1
ATOM 647 C C . LEU A 1 95 ? -7.057 26.194 -1.182 1.00 23.80 93 LEU A C 1
ATOM 648 O O . LEU A 1 95 ? -6.137 26.433 -1.957 1.00 23.53 93 LEU A O 1
ATOM 653 N N . LEU A 1 96 ? -6.912 25.432 -0.111 1.00 24.19 94 LEU A N 1
ATOM 654 C CA . LEU A 1 96 ? -5.695 24.667 0.131 1.00 24.31 94 LEU A CA 1
ATOM 655 C C . LEU A 1 96 ? -5.183 23.948 -1.132 1.00 24.01 94 LEU A C 1
ATOM 656 O O . LEU A 1 96 ? -4.005 24.098 -1.495 1.00 25.42 94 LEU A O 1
ATOM 661 N N . ALA A 1 97 ? -6.046 23.221 -1.841 1.00 22.96 95 ALA A N 1
ATOM 662 C CA . ALA A 1 97 ? -5.602 22.499 -3.051 1.00 21.89 95 ALA A CA 1
ATOM 663 C C . ALA A 1 97 ? -5.118 23.457 -4.120 1.00 21.43 95 ALA A C 1
ATOM 664 O O . ALA A 1 97 ? -4.252 23.138 -4.918 1.00 22.02 95 ALA A O 1
ATOM 666 N N . ALA A 1 98 ? -5.699 24.647 -4.132 1.00 21.23 96 ALA A N 1
ATOM 667 C CA . ALA A 1 98 ? -5.411 25.610 -5.170 1.00 20.04 96 ALA A CA 1
ATOM 668 C C . ALA A 1 98 ? -4.071 26.277 -4.892 1.00 20.18 96 ALA A C 1
ATOM 669 O O . ALA A 1 98 ? -3.343 26.624 -5.846 1.00 20.92 96 ALA A O 1
ATOM 671 N N . LEU A 1 99 ? -3.728 26.451 -3.606 1.00 18.90 97 LEU A N 1
ATOM 672 C CA . LEU A 1 99 ? -2.447 27.040 -3.225 1.00 18.69 97 LEU A CA 1
ATOM 673 C C . LEU A 1 99 ? -1.320 26.028 -3.487 1.00 19.43 97 LEU A C 1
ATOM 674 O O . LEU A 1 99 ? -0.223 26.366 -3.951 1.00 18.47 97 LEU A O 1
ATOM 679 N N . GLU A 1 100 ? -1.603 24.780 -3.162 1.00 19.86 98 GLU A N 1
ATOM 680 C CA . GLU A 1 100 ? -0.681 23.697 -3.479 1.00 20.67 98 GLU A CA 1
ATOM 681 C C . GLU A 1 100 ? -0.460 23.675 -4.978 1.00 20.83 98 GLU A C 1
ATO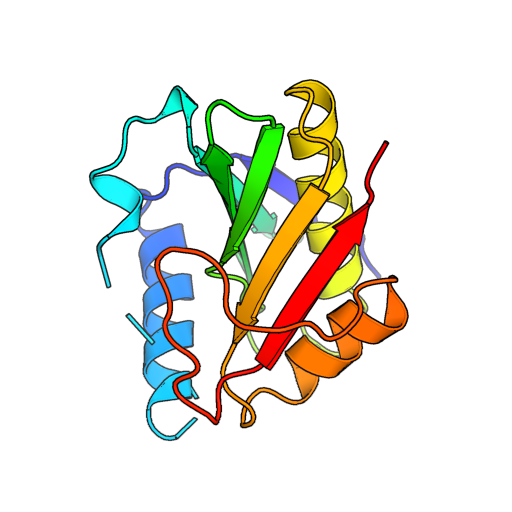M 682 O O . GLU A 1 100 ? 0.698 23.649 -5.458 1.00 20.76 98 GLU A O 1
ATOM 688 N N . ALA A 1 101 ? -1.538 23.710 -5.754 1.00 21.49 99 ALA A N 1
ATOM 689 C CA . ALA A 1 101 ? -1.294 23.618 -7.221 1.00 22.15 99 ALA A CA 1
ATOM 690 C C . ALA A 1 101 ? -0.354 24.761 -7.655 1.00 22.54 99 ALA A C 1
ATOM 691 O O . ALA A 1 101 ? 0.614 24.530 -8.390 1.00 23.52 99 ALA A O 1
ATOM 693 N N . LYS A 1 102 ? -0.585 25.972 -7.149 1.00 22.90 100 LYS A N 1
ATOM 694 C CA . LYS A 1 102 ? 0.249 27.099 -7.552 1.00 23.62 100 LYS A CA 1
ATOM 695 C C . LYS A 1 102 ? 1.691 26.963 -7.067 1.00 23.19 100 LYS A C 1
ATOM 696 O O . LYS A 1 102 ? 2.634 27.425 -7.736 1.00 23.26 100 LYS A O 1
ATOM 702 N N . ALA A 1 103 ? 1.868 26.305 -5.931 1.00 22.74 101 ALA A N 1
ATOM 703 C CA . ALA A 1 103 ? 3.201 26.154 -5.384 1.00 23.14 101 ALA A CA 1
ATOM 704 C C . ALA A 1 103 ? 3.953 25.157 -6.272 1.00 23.28 101 ALA A C 1
ATOM 705 O O . ALA A 1 103 ? 5.095 25.405 -6.661 1.00 24.35 101 ALA A O 1
ATOM 707 N N . ARG A 1 104 ? 3.315 24.068 -6.643 1.00 22.53 102 ARG A N 1
ATOM 708 C CA . ARG A 1 104 ? 3.980 23.184 -7.572 1.00 23.48 102 ARG A CA 1
ATOM 709 C C . ARG A 1 104 ? 4.430 23.889 -8.832 1.00 24.68 102 ARG A C 1
ATOM 710 O O . ARG A 1 104 ? 5.518 23.625 -9.301 1.00 25.75 102 ARG A O 1
ATOM 718 N N . GLN A 1 105 ? 3.636 24.775 -9.412 1.00 25.65 103 GLN A N 1
ATOM 719 C CA . GLN A 1 105 ? 4.055 25.320 -10.711 1.00 27.21 103 GLN A CA 1
ATOM 720 C C . GLN A 1 105 ? 5.303 26.158 -10.543 1.00 26.66 103 GLN A C 1
ATOM 721 O O . GLN A 1 105 ? 5.937 26.551 -11.505 1.00 25.45 103 GLN A O 1
ATOM 727 N N . ARG A 1 106 ? 5.633 26.436 -9.294 1.00 27.20 104 ARG A N 1
ATOM 728 C CA . ARG A 1 106 ? 6.795 27.230 -8.970 1.00 27.91 104 ARG A CA 1
ATOM 729 C C . ARG A 1 106 ? 7.919 26.347 -8.397 1.00 27.52 104 ARG A C 1
ATOM 730 O O . ARG A 1 106 ? 8.871 26.842 -7.774 1.00 27.93 104 ARG A O 1
ATOM 738 N N . ASP A 1 107 ? 7.805 25.040 -8.659 1.00 26.27 105 ASP A N 1
ATOM 739 C CA . ASP A 1 107 ? 8.770 24.017 -8.225 1.00 25.61 105 ASP A CA 1
ATOM 740 C C . ASP A 1 107 ? 8.859 23.825 -6.738 1.00 25.51 105 ASP A C 1
ATOM 741 O O . ASP A 1 107 ? 9.865 23.294 -6.256 1.00 27.07 105 ASP A O 1
ATOM 746 N N . CYS A 1 108 ? 7.853 24.264 -6.004 1.00 24.20 106 CYS A N 1
ATOM 747 C CA . CYS A 1 108 ? 7.944 24.187 -4.581 1.00 22.60 106 CYS A CA 1
ATOM 748 C C . CYS A 1 108 ? 7.781 22.704 -4.240 1.00 22.55 106 CYS A C 1
ATOM 749 O O . CYS A 1 108 ? 6.872 22.048 -4.749 1.00 21.75 106 CYS A O 1
ATOM 752 N N . HIS A 1 109 ? 8.623 22.179 -3.354 1.00 21.36 107 HIS A N 1
ATOM 753 C CA . HIS A 1 109 ? 8.552 20.781 -3.055 1.00 19.78 107 HIS A CA 1
ATOM 754 C C . HIS A 1 109 ? 7.996 20.414 -1.663 1.00 19.83 107 HIS A C 1
ATOM 755 O O . HIS A 1 109 ? 7.603 19.257 -1.419 1.00 19.38 107 HIS A O 1
ATOM 762 N N . THR A 1 110 ? 7.989 21.366 -0.741 1.00 19.27 108 THR A N 1
ATOM 763 C CA . THR A 1 110 ? 7.514 21.097 0.622 1.00 19.29 108 THR A CA 1
ATOM 764 C C . THR A 1 110 ? 6.822 22.362 1.077 1.00 20.43 108 THR A C 1
ATOM 765 O O . THR A 1 110 ? 7.372 23.484 0.905 1.00 19.74 108 THR A O 1
ATOM 769 N N . LEU A 1 111 ? 5.604 22.198 1.611 1.00 21.09 109 LEU A N 1
ATOM 770 C CA . LEU A 1 111 ? 4.902 23.303 2.241 1.00 21.95 109 LEU A CA 1
ATOM 771 C C . LEU A 1 111 ? 4.930 23.155 3.701 1.00 21.87 109 LEU A C 1
ATOM 772 O O . LEU A 1 111 ? 4.598 22.097 4.171 1.00 23.11 109 LEU A O 1
ATOM 777 N N . ARG A 1 112 ? 5.257 24.215 4.424 1.00 21.73 110 ARG A N 1
ATOM 778 C CA . ARG A 1 112 ? 5.182 24.179 5.871 1.00 21.81 110 ARG A CA 1
ATOM 779 C C . ARG A 1 112 ? 4.299 25.273 6.376 1.00 21.65 110 ARG A C 1
ATOM 780 O O . ARG A 1 112 ? 4.125 26.270 5.679 1.00 20.73 110 ARG A O 1
ATOM 788 N N . LEU A 1 113 ? 3.807 25.141 7.618 1.00 21.73 111 LEU A N 1
ATOM 789 C CA . LEU A 1 113 ? 3.042 26.229 8.196 1.00 23.49 111 LEU A CA 1
ATOM 790 C C . LEU A 1 113 ? 3.214 26.237 9.694 1.00 24.50 111 LEU A C 1
ATOM 791 O O . LEU A 1 113 ? 3.498 25.191 10.293 1.00 24.65 111 LEU A O 1
ATOM 796 N N . GLU A 1 114 ? 3.018 27.416 10.285 1.00 25.76 112 GLU A N 1
ATOM 797 C CA . GLU A 1 114 ? 2.884 27.596 11.729 1.00 27.38 112 GLU A CA 1
ATOM 798 C C . GLU A 1 114 ? 1.457 28.149 11.980 1.00 28.22 112 GLU A C 1
ATOM 799 O O . GLU A 1 114 ? 1.055 29.092 11.319 1.00 28.29 112 GLU A O 1
ATOM 805 N N . THR A 1 115 ? 0.693 27.539 12.889 1.00 29.74 113 THR A N 1
ATOM 806 C CA . THR A 1 115 ? -0.446 28.209 13.571 1.00 31.28 113 THR A CA 1
ATOM 807 C C . THR A 1 115 ? -0.452 27.948 15.059 1.00 32.02 113 THR A C 1
ATOM 808 O O . THR A 1 115 ? 0.104 26.953 15.519 1.00 31.92 113 THR A O 1
ATOM 812 N N . GLY A 1 116 ? -1.202 28.777 15.788 1.00 33.59 114 GLY A N 1
ATOM 813 C CA . GLY A 1 116 ? -1.405 28.562 17.220 1.00 34.50 114 GLY A CA 1
ATOM 814 C C . GLY A 1 116 ? -2.176 27.288 17.524 1.00 34.45 114 GLY A C 1
ATOM 815 O O . GLY A 1 116 ? -2.963 26.809 16.686 1.00 32.72 114 GLY A O 1
ATOM 816 N N . ILE A 1 117 ? -1.932 26.741 18.723 1.00 35.42 115 ILE A N 1
ATOM 817 C CA . ILE A 1 117 ? -2.653 25.546 19.178 1.00 36.53 115 ILE A CA 1
ATOM 818 C C . ILE A 1 117 ? -4.117 25.829 19.347 1.00 37.24 115 ILE A C 1
ATOM 819 O O . ILE A 1 117 ? -4.897 24.892 19.344 1.00 38.40 115 ILE A O 1
ATOM 824 N N . HIS A 1 118 ? -4.490 27.093 19.537 1.00 36.64 116 HIS A N 1
ATOM 825 C CA . HIS A 1 118 ? -5.881 27.441 19.627 1.00 37.38 116 HIS A CA 1
ATOM 826 C C . HIS A 1 118 ? -6.667 27.221 18.326 1.00 36.09 116 HIS A C 1
ATOM 827 O O . HIS A 1 118 ? -7.900 27.213 18.357 1.00 36.53 116 HIS A O 1
ATOM 834 N N . GLN A 1 119 ? -5.985 27.054 17.199 1.00 33.76 117 GLN A N 1
ATOM 835 C CA . GLN A 1 119 ? -6.660 27.066 15.908 1.00 32.10 117 GLN A CA 1
ATOM 836 C C . GLN A 1 119 ? -7.056 25.681 15.390 1.00 30.57 117 GLN A C 1
ATOM 837 O O . GLN A 1 119 ? -6.541 25.181 14.367 1.00 30.19 117 GLN A O 1
ATOM 843 N N . HIS A 1 120 ? -8.019 25.111 16.096 1.00 27.69 118 HIS A N 1
ATOM 844 C CA . HIS A 1 120 ? -8.437 23.738 15.933 1.00 26.33 118 HIS A CA 1
ATOM 845 C C . HIS A 1 120 ? -9.022 23.418 14.552 1.00 24.94 118 HIS A C 1
ATOM 846 O O . HIS A 1 120 ? -8.717 22.362 13.970 1.00 24.81 118 HIS A O 1
ATOM 853 N N . ALA A 1 121 ? -9.872 24.295 14.037 1.00 22.89 119 ALA A N 1
ATOM 854 C CA . ALA A 1 121 ? -10.417 24.091 12.694 1.00 21.90 119 ALA A CA 1
ATOM 855 C C . ALA A 1 121 ? -9.306 23.972 11.636 1.00 22.08 119 ALA A C 1
ATOM 856 O O . ALA A 1 121 ? -9.326 23.060 10.789 1.00 23.79 119 ALA A O 1
ATOM 858 N N . ALA A 1 122 ? -8.322 24.857 11.715 1.00 20.67 120 ALA A N 1
ATOM 859 C CA . ALA A 1 122 ? -7.309 24.911 10.704 1.00 20.16 120 ALA A CA 1
ATOM 860 C C . ALA A 1 122 ? -6.491 23.697 10.878 1.00 21.18 120 ALA A C 1
ATOM 861 O O . ALA A 1 122 ? -6.119 23.062 9.909 1.00 21.42 120 ALA A O 1
ATOM 863 N N . ILE A 1 123 ? -6.176 23.376 12.125 1.00 22.04 121 ILE A N 1
ATOM 864 C CA . ILE A 1 123 ? -5.241 22.305 12.367 1.00 22.72 121 ILE A CA 1
ATOM 865 C C . ILE A 1 123 ? -5.829 21.015 11.815 1.00 24.27 121 ILE A C 1
ATOM 866 O O . ILE A 1 123 ? -5.122 20.215 11.197 1.00 25.17 121 ILE A O 1
ATOM 871 N N . ALA A 1 124 ? -7.132 20.815 12.029 1.00 25.63 122 ALA A N 1
ATOM 872 C CA . ALA A 1 124 ? -7.796 19.608 11.527 1.00 25.38 122 ALA A CA 1
ATOM 873 C C . ALA A 1 124 ? -7.880 19.616 10.004 1.00 25.43 122 ALA A C 1
ATOM 874 O O . ALA A 1 124 ? -7.776 18.568 9.387 1.00 25.26 122 ALA A O 1
ATOM 876 N N . LEU A 1 125 ? -8.091 20.782 9.399 1.00 25.28 123 LEU A N 1
ATOM 877 C CA . LEU A 1 125 ? -8.123 20.836 7.944 1.00 25.86 123 LEU A CA 1
ATOM 878 C C . LEU A 1 125 ? -6.766 20.356 7.382 1.00 26.87 123 LEU A C 1
ATOM 879 O O . LEU A 1 125 ? -6.717 19.512 6.489 1.00 28.19 123 LEU A O 1
ATOM 884 N N . TYR A 1 126 ? -5.657 20.830 7.930 1.00 26.77 124 TYR A N 1
ATOM 885 C CA . TYR A 1 126 ? -4.394 20.419 7.378 1.00 27.34 124 TYR A CA 1
ATOM 886 C C . TYR A 1 126 ? -4.164 18.955 7.562 1.00 29.25 124 TYR A C 1
ATOM 887 O O . TYR A 1 126 ? -3.664 18.327 6.640 1.00 31.29 124 TYR A O 1
ATOM 896 N N . THR A 1 127 ? -4.486 18.425 8.744 1.00 30.60 125 THR A N 1
ATOM 897 C CA . THR A 1 127 ? -4.332 16.992 9.074 1.00 31.89 125 THR A CA 1
ATOM 898 C C . THR A 1 127 ? -5.124 16.103 8.120 1.00 33.79 125 THR A C 1
ATOM 899 O O . THR A 1 127 ? -4.616 15.089 7.659 1.00 34.13 125 THR A O 1
ATOM 903 N N . ARG A 1 128 ? -6.365 16.497 7.826 1.00 35.75 126 ARG A N 1
ATOM 904 C CA . ARG A 1 128 ? -7.225 15.802 6.859 1.00 37.26 126 ARG A CA 1
ATOM 905 C C . ARG A 1 128 ? -6.591 15.766 5.463 1.00 37.79 126 ARG A C 1
ATOM 906 O O . ARG A 1 128 ? -6.993 14.948 4.625 1.00 38.96 126 ARG A O 1
ATOM 914 N N . ASN A 1 129 ? -5.609 16.636 5.204 1.00 37.55 127 ASN A N 1
ATOM 915 C CA . ASN A 1 129 ? -4.971 16.692 3.874 1.00 36.78 127 ASN A CA 1
ATOM 916 C C . ASN A 1 129 ? -3.454 16.499 3.850 1.00 36.22 127 ASN A C 1
ATOM 917 O O . ASN A 1 129 ? -2.740 17.073 3.020 1.00 37.44 127 ASN A O 1
ATOM 922 N N . GLY A 1 130 ?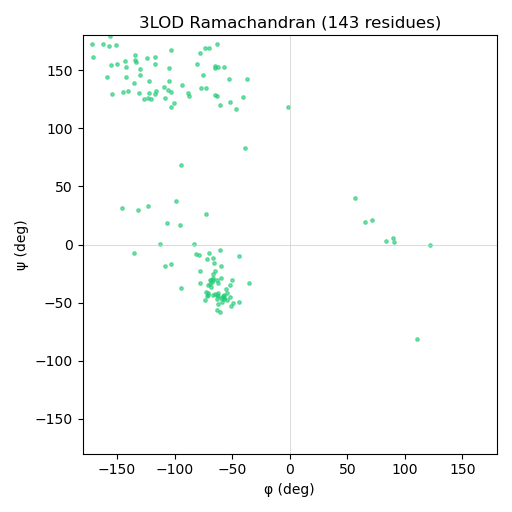 -2.968 15.684 4.765 1.00 34.98 128 GLY A N 1
ATOM 923 C CA . GLY A 1 130 ? -1.630 15.174 4.652 1.00 32.49 128 GLY A CA 1
ATOM 924 C C . GLY A 1 130 ? -0.557 15.986 5.295 1.00 30.84 128 GLY A C 1
ATOM 925 O O . GLY A 1 130 ? 0.592 15.622 5.178 1.00 31.07 128 GLY A O 1
ATOM 926 N N . TYR A 1 131 ? -0.900 17.083 5.957 1.00 29.80 129 TYR A N 1
ATOM 927 C CA . TYR A 1 131 ? 0.113 17.815 6.722 1.00 29.05 129 TYR A CA 1
ATOM 928 C C . TYR A 1 131 ? 0.399 17.055 7.989 1.00 29.28 129 TYR A C 1
ATOM 929 O O . TYR A 1 131 ? -0.505 16.453 8.527 1.00 29.39 129 TYR A O 1
ATOM 938 N N . GLN A 1 132 ? 1.642 17.079 8.461 1.00 29.43 130 GLN A N 1
ATOM 939 C CA . GLN A 1 132 ? 2.009 16.363 9.672 1.00 30.58 130 GLN A CA 1
ATOM 940 C C . GLN A 1 132 ? 2.752 17.267 10.619 1.00 30.78 130 GLN A C 1
ATOM 941 O O . GLN A 1 132 ? 3.507 18.127 10.180 1.00 30.50 130 GLN A O 1
ATOM 947 N N . THR A 1 133 ? 2.565 17.079 11.921 1.00 31.16 131 THR A N 1
ATOM 948 C CA . THR A 1 133 ? 3.236 17.961 12.868 1.00 32.37 131 THR A CA 1
ATOM 949 C C . THR A 1 133 ? 4.761 17.816 12.727 1.00 32.62 131 THR A C 1
ATOM 950 O O . THR A 1 133 ? 5.284 16.763 12.293 1.00 32.51 131 THR A O 1
ATOM 954 N N . ARG A 1 134 ? 5.485 18.877 13.061 1.00 32.31 132 ARG A N 1
ATOM 955 C CA . ARG A 1 134 ? 6.939 18.831 13.015 1.00 31.81 132 ARG A CA 1
ATOM 956 C C . ARG A 1 134 ? 7.457 19.903 13.983 1.00 32.42 132 ARG A C 1
ATOM 957 O O . ARG A 1 134 ? 6.670 20.602 14.619 1.00 32.22 132 ARG A O 1
ATOM 965 N N . CYS A 1 135 ? 8.776 20.017 14.109 1.00 33.03 133 CYS A N 1
ATOM 966 C CA . CYS A 1 135 ? 9.407 21.045 14.954 1.00 33.37 133 CYS A CA 1
ATOM 967 C C . CYS A 1 135 ? 9.407 22.400 14.275 1.00 32.61 133 CYS A C 1
ATOM 968 O O . CYS A 1 135 ? 9.267 22.475 13.063 1.00 32.17 133 CYS A O 1
ATOM 971 N N . ALA A 1 136 ? 9.666 23.441 15.064 1.00 32.02 134 ALA A N 1
ATOM 972 C CA . ALA A 1 136 ? 10.043 24.773 14.579 1.00 31.99 134 ALA A CA 1
ATOM 973 C C . ALA A 1 136 ? 10.958 24.776 13.349 1.00 32.03 134 ALA A C 1
ATOM 974 O O . ALA A 1 136 ? 11.835 23.935 13.246 1.00 32.88 134 ALA A O 1
ATOM 976 N N . PHE A 1 137 ? 10.745 25.724 12.433 1.00 31.96 135 PHE A N 1
ATOM 977 C CA . PHE A 1 137 ? 11.636 25.965 11.290 1.00 31.10 135 PHE A CA 1
ATOM 978 C C . PHE A 1 137 ? 11.847 27.459 11.207 1.00 32.78 135 PHE A C 1
ATOM 979 O O . PHE A 1 137 ? 11.040 28.223 11.729 1.00 32.78 135 PHE A O 1
ATOM 987 N N . ALA A 1 138 ? 12.920 27.885 10.562 1.00 34.71 136 ALA A N 1
ATOM 988 C CA . ALA A 1 138 ? 13.203 29.307 10.404 1.00 37.13 136 ALA A CA 1
ATOM 989 C C . ALA A 1 138 ? 11.957 29.926 9.818 1.00 38.48 136 ALA A C 1
ATOM 990 O O . ALA A 1 138 ? 11.299 29.278 9.020 1.00 39.59 136 ALA A O 1
ATOM 992 N N . PRO A 1 139 ? 11.587 31.154 10.240 1.00 40.09 137 PRO A N 1
ATOM 993 C CA . PRO A 1 139 ? 12.257 31.921 11.289 1.00 40.95 137 PRO A CA 1
ATOM 994 C C . PRO A 1 139 ? 11.549 31.813 12.643 1.00 41.81 137 PRO A C 1
ATOM 995 O O . PRO A 1 139 ? 11.484 32.805 13.356 1.00 42.54 137 PRO A O 1
ATOM 999 N N . TYR A 1 140 ? 11.014 30.650 13.004 1.00 42.65 138 TYR A N 1
ATOM 1000 C CA . TYR A 1 140 ? 10.346 30.541 14.297 1.00 43.53 138 TYR A CA 1
ATOM 1001 C C . TYR A 1 140 ? 11.206 29.786 15.270 1.00 44.36 138 TYR A C 1
ATOM 1002 O O . TYR A 1 140 ? 11.910 28.850 14.882 1.00 44.20 138 TYR A O 1
ATOM 1011 N N . GLN A 1 141 ? 11.045 30.071 16.554 1.00 45.39 139 GLN A N 1
ATOM 1012 C CA . GLN A 1 141 ? 11.634 29.239 17.592 1.00 46.12 139 GLN A CA 1
ATOM 1013 C C . GLN A 1 141 ? 10.528 28.641 18.384 1.00 46.06 139 GLN A C 1
ATOM 1014 O O . GLN A 1 141 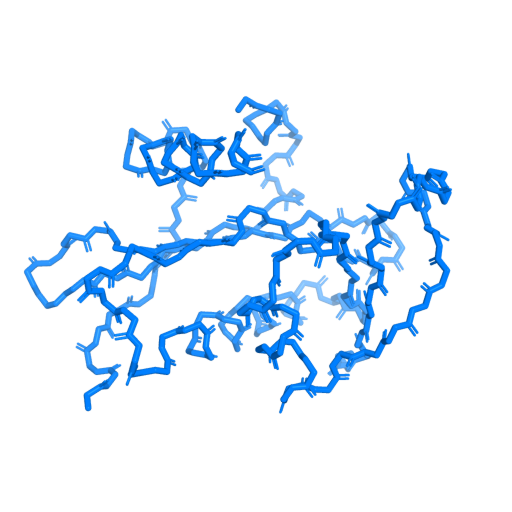? 9.643 29.329 18.786 1.00 45.75 139 GLN A O 1
ATOM 1020 N N . PRO A 1 142 ? 10.588 27.347 18.620 1.00 46.25 140 PRO A N 1
ATOM 1021 C CA . PRO A 1 142 ? 9.472 26.631 19.233 1.00 46.40 140 PRO A CA 1
ATOM 1022 C C . PRO A 1 142 ? 8.798 27.445 20.321 1.00 46.77 140 PRO A C 1
ATOM 1023 O O . PRO A 1 142 ? 9.054 27.263 21.498 1.00 46.40 140 PRO A O 1
ATOM 1027 N N . ASP A 1 143 ? 7.901 28.321 19.891 1.00 47.73 141 ASP A N 1
ATOM 1028 C CA . ASP A 1 143 ? 7.135 29.210 20.759 1.00 47.95 141 ASP A CA 1
ATOM 1029 C C . ASP A 1 143 ? 6.102 28.464 21.598 1.00 47.23 141 ASP A C 1
ATOM 1030 O O . ASP A 1 143 ? 5.499 29.028 22.465 1.00 47.31 141 ASP A O 1
ATOM 1035 N N . PRO A 1 144 ? 5.912 27.188 21.347 1.00 46.55 142 PRO A N 1
ATOM 1036 C CA . PRO A 1 144 ? 4.907 26.438 22.092 1.00 45.71 142 PRO A CA 1
ATOM 1037 C C . PRO A 1 144 ? 4.158 27.214 23.176 1.00 44.38 142 PRO A C 1
ATOM 1038 O O . PRO A 1 144 ? 4.690 27.714 24.159 1.00 44.96 142 PRO A O 1
ATOM 1042 N N . LEU A 1 145 ? 2.864 27.270 22.937 1.00 41.72 143 LEU A N 1
ATOM 1043 C CA . LEU A 1 145 ? 2.420 26.558 21.777 1.00 40.19 143 LEU A CA 1
ATOM 1044 C C . LEU A 1 145 ? 2.148 27.354 20.513 1.00 39.83 143 LEU A C 1
ATOM 1045 O O . LEU A 1 145 ? 1.413 28.337 20.468 1.00 39.85 143 LEU A O 1
ATOM 1050 N N . SER A 1 146 ? 2.897 26.923 19.517 1.00 38.08 144 SER A N 1
ATOM 1051 C CA . SER A 1 146 ? 2.656 27.014 18.098 1.00 36.04 144 SER A CA 1
ATOM 1052 C C . SER A 1 146 ? 2.562 25.553 17.702 1.00 35.07 144 SER A C 1
ATOM 1053 O O . SER A 1 146 ? 3.017 24.648 18.461 1.00 35.04 144 SER A O 1
ATOM 1056 N N . VAL A 1 147 ? 1.964 25.316 16.540 1.00 32.84 145 VAL A N 1
ATOM 1057 C CA . VAL A 1 147 ? 1.991 24.000 15.887 1.00 31.46 145 VAL A CA 1
ATOM 1058 C C . VAL A 1 147 ? 2.590 24.225 14.511 1.00 30.33 145 VAL A C 1
ATOM 1059 O O . VAL A 1 147 ? 2.140 25.103 13.763 1.00 29.65 145 VAL A O 1
ATOM 1063 N N . PHE A 1 148 ? 3.629 23.458 14.213 1.00 28.93 146 PHE A N 1
ATOM 1064 C CA . PHE A 1 148 ? 4.275 23.491 12.937 1.00 27.77 146 PHE A CA 1
ATOM 1065 C C . PHE A 1 148 ? 3.844 22.252 12.229 1.00 27.32 146 PHE A C 1
ATOM 1066 O O . PHE A 1 148 ? 3.748 21.201 12.879 1.00 27.25 146 PHE A O 1
ATOM 1074 N N . MET A 1 149 ? 3.588 22.372 10.913 1.00 25.34 147 MET A N 1
ATOM 1075 C CA . MET A 1 149 ? 3.149 21.244 10.080 1.00 23.51 147 MET A CA 1
ATOM 1076 C C . MET A 1 149 ? 3.789 21.311 8.702 1.00 24.45 147 MET A C 1
ATOM 1077 O O . MET A 1 149 ? 4.156 22.376 8.224 1.00 25.48 147 MET A O 1
ATOM 1082 N N . GLU A 1 150 ? 3.976 20.180 8.039 1.00 25.09 148 GLU A N 1
ATOM 1083 C CA . GLU A 1 150 ? 4.386 20.256 6.661 1.00 24.99 148 GLU A CA 1
ATOM 1084 C C . GLU A 1 150 ? 3.901 19.082 5.876 1.00 24.47 148 GLU A C 1
ATOM 1085 O O . GLU A 1 150 ? 3.383 18.147 6.432 1.00 23.06 148 GLU A O 1
ATOM 1091 N N . LYS A 1 151 ? 4.091 19.165 4.572 1.00 24.82 149 LYS A N 1
ATOM 1092 C CA . LYS A 1 151 ? 3.560 18.227 3.627 1.00 26.09 149 LYS A CA 1
ATOM 1093 C C . LYS A 1 151 ? 4.476 18.238 2.380 1.00 26.51 149 LYS A C 1
ATOM 1094 O O . LYS A 1 151 ? 4.770 19.308 1.848 1.00 25.65 149 LYS A O 1
ATOM 1100 N N . PRO A 1 152 ? 4.924 17.050 1.914 1.00 27.61 150 PRO A N 1
ATOM 1101 C CA . PRO A 1 152 ? 5.678 17.010 0.646 1.00 28.17 150 PRO A CA 1
ATOM 1102 C C . PRO A 1 152 ? 4.731 17.148 -0.511 1.00 29.32 150 PRO A C 1
ATOM 1103 O O . PRO A 1 152 ? 3.680 16.533 -0.533 1.00 29.72 150 PRO A O 1
ATOM 1107 N N . LEU A 1 153 ? 5.072 17.978 -1.471 1.00 31.85 151 LEU A N 1
ATOM 1108 C CA . LEU A 1 153 ? 4.112 18.250 -2.529 1.00 33.97 151 LEU A CA 1
ATOM 1109 C C . LEU A 1 153 ? 4.298 17.376 -3.741 1.00 37.39 151 LEU A C 1
ATOM 1110 O O . LEU A 1 153 ? 3.308 16.945 -4.354 1.00 38.81 151 LEU A O 1
ATOM 1115 N N . PHE A 1 154 ? 5.563 17.107 -4.070 1.00 40.99 152 PHE A N 1
ATOM 1116 C CA . PHE A 1 154 ? 6.006 16.751 -5.465 1.00 44.16 152 PHE A CA 1
ATOM 1117 C C . PHE A 1 154 ? 6.206 18.066 -6.354 1.00 44.64 152 PHE A C 1
ATOM 1118 O O . PHE A 1 154 ? 6.019 18.130 -7.594 1.00 45.50 152 PHE A O 1
#

Radius of gyration: 14.38 Å; Cα contacts (8 Å, |Δi|>4): 238; chains: 1; bounding box: 37×31×33 Å

Sequence (145 aa):
NAMYTITDIAPTDAEFIALIAALDAWQETLDLSQLPPQTVIALAIRSPQGEAVGCGAIVLSEEGFGEMKRVYIDPQHRGQQLGEKLLAALEAKARQRDCHTLRLETGIHQHAAIALYTRNGYQTRCAFAPYQPDPLSVFMEKPLF

Nearest PDB structures (foldseek):
  3lod-assembly1_A  TM=1.007E+00  e=2.000E-29  Klebsiella pneumoniae subsp. pneumoniae MGH 78578
  3d8p-assembly2_B  TM=8.045E-01  e=8.694E-10  Staphylococcus aureus subsp. aureus Mu50
  3d8p-assembly1_A  TM=8.076E-01  e=3.466E-09  Staphylococcus aureus subsp. a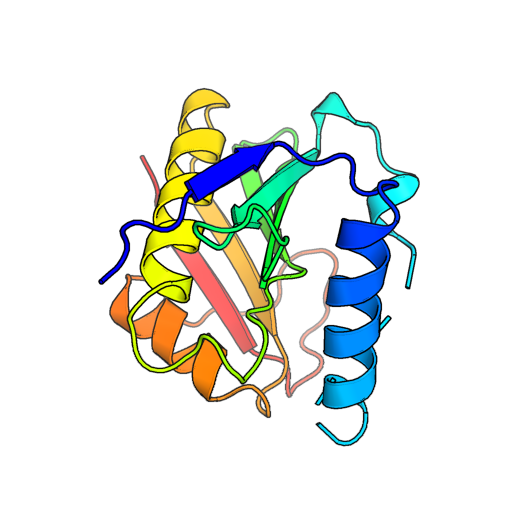ureus Mu50
  8iym-assembly1_A  TM=7.570E-01  e=2.521E-08  Helicobacter pylori 26695
  3efa-assembly1_A-2  TM=7.295E-01  e=2.521E-08  Lactiplantibacillus plantarum WCFS1

Solvent-accessible surface area: 8208 Å² total; per-residue (Å²): 128,38,167,25,67,50,50,93,17,56,32,83,52,83,66,6,93,61,16,12,55,40,9,47,72,114,83,154,138,171,82,12,56,134,49,85,106,124,40,20,11,7,4,1,0,41,3,92,154,35,96,12,2,0,0,0,0,0,31,21,58,177,130,17,60,1,25,2,63,46,33,18,20,34,78,151,27,116,81,44,108,3,14,64,81,0,7,54,23,0,13,41,73,0,94,130,115,125,2,73,17,0,43,3,45,20,20,74,130,19,133,76,26,34,45,18,8,84,158,47,41,4,126,99,82,99,27,15,90,113,66,149,85,106,72,102,17,19,8,4,48,36,86,3,211

InterPro domains:
  IPR000182 GNAT domain [PF00583] (39-129)
  IPR000182 GNAT domain [PS51186] (2-152)
  IPR016181 Acyl-CoA N-acyltransferase [SSF55729] (1-152)
  IPR050832 Bacterial Acetyltransferase [PTHR43877] (11-151)

B-factor: mean 31.86, std 13.89, range [4.45, 88.57]

Organism: Klebsiella pneumoniae subsp. pneumoniae (strain ATCC 700721 / MGH 78578) (NCBI:txid272620)

CATH classification: 3.40.630.30

Foldseek 3Di:
DLPWDKDWDQCVPPLNVVQLVVVVVVVVCPPPNPDDPVQKTKMFTADPVGRGFWIWMWGHDPVQEIEIDDTGGHPVPPPPCNSVVRVVVRLVVSVVVVRFKYKYKAFPVPVVVVVVVVVPAWDWDADDPPDHPPPPITMTMHTRD

Secondary structure (DSSP, 8-state):
----EEEE--TTSHHHHHHHHHHHHHTT--GGGTS-GGGEEEEEEE-SS--EEEEEEEEEPTTSEEEEEEEEE-TTS-SSSHHHHHHHHHHHHHHTTT--EEEEEEETT-HHHHHHHHHTT-EEE---TT----SSEEEEEEE--